Protein AF-A0A925CQH8-F1 (afdb_monomer)

Solvent-accessible surface area (backbone atoms only — not comparable to full-atom va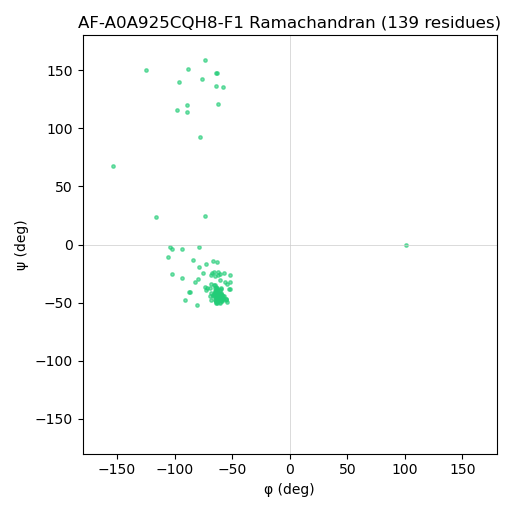lues): 7368 Å² total; per-residue (Å²): 132,61,74,65,61,57,50,49,52,52,36,51,53,44,12,52,54,30,11,54,52,29,15,51,51,37,41,50,50,51,55,47,34,58,74,77,47,52,86,80,57,61,93,87,76,43,70,68,56,44,25,50,53,21,24,53,51,16,29,52,27,21,41,40,24,44,48,49,50,51,65,79,42,66,88,56,54,66,69,69,59,54,44,70,60,37,15,50,41,18,20,55,31,40,59,48,48,53,80,80,39,96,51,64,73,72,54,46,74,60,49,22,60,52,33,15,49,52,32,23,50,54,45,49,52,51,22,53,52,51,50,48,69,65,45,57,71,77,71,58,131

Mean predicted aligned error: 5.62 Å

Structure (mmCIF, N/CA/C/O backbone):
data_AF-A0A925CQH8-F1
#
_entry.id   AF-A0A925CQH8-F1
#
loop_
_atom_site.group_PDB
_atom_site.id
_atom_site.type_symbol
_atom_site.label_atom_id
_atom_site.label_alt_id
_atom_site.label_comp_id
_atom_site.label_asym_id
_atom_site.label_entity_id
_atom_site.label_seq_id
_atom_site.pdbx_PDB_ins_code
_atom_site.Cartn_x
_atom_site.Cartn_y
_atom_site.Cartn_z
_atom_site.occupancy
_atom_site.B_iso_or_equiv
_atom_site.auth_seq_id
_atom_site.auth_comp_id
_atom_site.auth_asym_id
_atom_site.auth_atom_id
_atom_site.pdbx_PDB_model_num
ATOM 1 N N . MET A 1 1 ? 2.805 9.980 25.934 1.00 55.97 1 MET A N 1
ATOM 2 C CA . MET A 1 1 ? 3.058 10.037 24.472 1.00 55.97 1 MET A CA 1
ATOM 3 C C . MET A 1 1 ? 1.790 10.530 23.774 1.00 55.97 1 MET A C 1
ATOM 5 O O . MET A 1 1 ? 0.763 9.876 23.906 1.00 55.97 1 MET A O 1
ATOM 9 N N . GLY A 1 2 ? 1.814 11.703 23.132 1.00 76.12 2 GLY A N 1
ATOM 10 C CA . GLY A 1 2 ? 0.597 12.379 22.651 1.00 76.12 2 GLY A CA 1
ATOM 11 C C . GLY A 1 2 ? -0.179 11.606 21.573 1.00 76.12 2 GLY A C 1
ATOM 12 O O . GLY A 1 2 ? 0.410 10.919 20.737 1.00 76.12 2 GLY A O 1
ATOM 13 N N . THR A 1 3 ? -1.509 11.745 21.562 1.00 79.50 3 THR A N 1
ATOM 14 C CA . THR A 1 3 ? -2.437 11.099 20.608 1.00 79.50 3 THR A CA 1
ATOM 15 C C . THR A 1 3 ? -2.047 11.326 19.141 1.00 79.50 3 THR A C 1
ATOM 17 O O . THR A 1 3 ? -2.226 10.436 18.310 1.00 79.50 3 THR A O 1
ATOM 20 N N . MET A 1 4 ? -1.454 12.482 18.828 1.00 83.56 4 MET A N 1
ATOM 21 C CA . MET A 1 4 ? -0.973 12.841 17.491 1.00 83.56 4 MET A CA 1
ATOM 22 C C . MET A 1 4 ? 0.213 11.979 17.027 1.00 83.56 4 MET A C 1
ATOM 24 O O . MET A 1 4 ? 0.184 11.457 15.916 1.00 83.56 4 MET A O 1
ATOM 28 N N . LEU A 1 5 ? 1.205 11.734 17.892 1.00 84.44 5 LEU A N 1
ATOM 29 C CA . LEU A 1 5 ? 2.363 10.883 17.574 1.00 84.44 5 LEU A CA 1
ATOM 30 C C . LEU A 1 5 ? 1.947 9.432 17.313 1.00 84.44 5 LEU A C 1
ATOM 32 O O . LEU A 1 5 ? 2.484 8.776 16.423 1.00 84.44 5 LEU A O 1
ATOM 36 N N . ARG A 1 6 ? 0.953 8.931 18.056 1.00 83.25 6 ARG A N 1
ATOM 37 C CA . ARG A 1 6 ? 0.400 7.589 17.831 1.00 83.25 6 ARG A CA 1
ATOM 38 C C . ARG A 1 6 ? -0.282 7.479 16.465 1.00 83.25 6 ARG A C 1
ATOM 40 O O . ARG A 1 6 ? -0.097 6.475 15.784 1.00 83.25 6 ARG A O 1
ATOM 47 N N . ARG A 1 7 ? -1.037 8.506 16.058 1.00 80.06 7 ARG A N 1
ATOM 48 C CA . ARG A 1 7 ? -1.689 8.559 14.737 1.00 80.06 7 ARG A CA 1
ATOM 49 C C . ARG A 1 7 ? -0.665 8.618 13.608 1.00 80.06 7 ARG A C 1
ATOM 51 O O . ARG A 1 7 ? -0.744 7.802 12.700 1.00 80.06 7 ARG A O 1
ATOM 58 N N . LEU A 1 8 ? 0.335 9.494 13.723 1.00 86.56 8 LEU A N 1
ATOM 59 C CA . LEU A 1 8 ? 1.419 9.609 12.743 1.00 86.56 8 LEU A CA 1
ATOM 60 C C . LEU A 1 8 ? 2.169 8.289 12.558 1.00 86.56 8 LEU A C 1
ATOM 62 O O . LEU A 1 8 ? 2.390 7.873 11.427 1.00 86.56 8 LEU A O 1
ATOM 66 N N . ARG A 1 9 ? 2.496 7.581 13.647 1.00 87.94 9 ARG A N 1
ATOM 67 C CA . ARG A 1 9 ? 3.138 6.258 13.561 1.00 87.94 9 ARG A CA 1
ATOM 68 C C . ARG A 1 9 ? 2.277 5.231 12.823 1.00 87.94 9 ARG A C 1
ATOM 70 O O . ARG A 1 9 ? 2.817 4.449 12.049 1.00 87.94 9 ARG A O 1
ATOM 77 N N . GLY A 1 10 ? 0.960 5.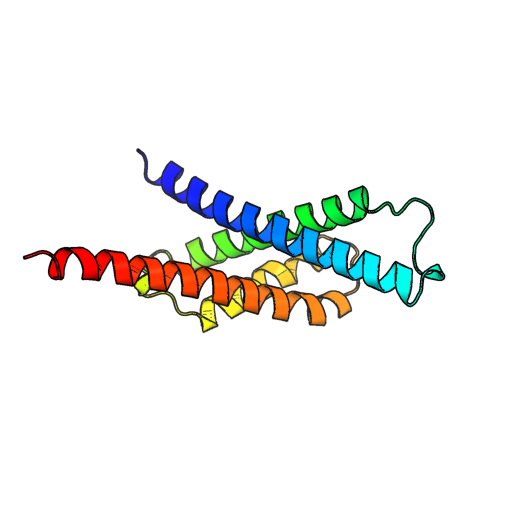243 13.040 1.00 87.12 10 GLY A N 1
ATOM 78 C CA . GLY A 1 10 ? 0.027 4.376 12.315 1.00 87.12 10 GLY A CA 1
ATOM 79 C C . GLY A 1 10 ? -0.007 4.688 10.818 1.00 87.12 10 GLY A C 1
ATOM 80 O O . GLY A 1 10 ? 0.153 3.787 10.000 1.00 87.12 10 GLY A O 1
ATOM 81 N N . THR A 1 11 ? -0.135 5.969 10.464 1.00 89.69 11 THR A N 1
ATOM 82 C CA . THR A 1 11 ? -0.118 6.431 9.068 1.00 89.69 11 THR A CA 1
ATOM 83 C C . THR A 1 11 ? 1.200 6.095 8.374 1.00 89.69 11 THR A C 1
ATOM 85 O O . THR A 1 11 ? 1.179 5.561 7.269 1.00 89.69 11 THR A O 1
ATOM 88 N N . LEU A 1 12 ? 2.340 6.341 9.027 1.00 91.75 12 LEU A N 1
ATOM 89 C CA . LEU A 1 12 ? 3.663 6.014 8.488 1.00 91.75 12 LEU A CA 1
ATOM 90 C C . LEU A 1 12 ? 3.838 4.510 8.274 1.00 91.75 12 LEU A C 1
ATOM 92 O O . LEU A 1 12 ? 4.365 4.106 7.243 1.00 91.75 12 LEU A O 1
ATOM 96 N N . GLY A 1 13 ? 3.362 3.678 9.206 1.00 92.75 13 GLY A N 1
ATOM 97 C CA . GLY A 1 13 ? 3.397 2.223 9.054 1.00 92.75 13 GLY A CA 1
ATOM 98 C C . GLY A 1 13 ? 2.605 1.743 7.835 1.00 92.75 13 GLY A C 1
ATOM 99 O O . GLY A 1 13 ? 3.099 0.925 7.059 1.00 92.75 13 GLY A O 1
ATOM 100 N N . ILE A 1 14 ? 1.402 2.289 7.626 1.00 92.50 14 ILE A N 1
ATOM 101 C CA . ILE A 1 14 ? 0.570 1.976 6.454 1.00 92.50 14 ILE A CA 1
ATOM 102 C C . ILE A 1 14 ? 1.256 2.445 5.167 1.00 92.50 14 ILE A C 1
ATOM 104 O O . ILE A 1 14 ? 1.411 1.652 4.241 1.00 92.50 14 ILE A O 1
ATOM 108 N N . ALA A 1 15 ? 1.712 3.700 5.125 1.00 93.31 15 ALA A N 1
ATOM 109 C CA . ALA A 1 15 ? 2.363 4.276 3.952 1.00 93.31 15 ALA A CA 1
ATOM 110 C C . ALA A 1 15 ? 3.638 3.507 3.567 1.00 93.31 15 ALA A C 1
ATOM 112 O O . ALA A 1 15 ? 3.829 3.194 2.396 1.00 93.31 15 ALA A O 1
ATOM 113 N N . ALA A 1 16 ? 4.469 3.123 4.541 1.00 95.12 16 ALA A N 1
ATOM 114 C CA . ALA A 1 16 ? 5.664 2.315 4.300 1.00 95.12 16 ALA A CA 1
ATOM 115 C C . ALA A 1 16 ? 5.325 0.906 3.783 1.00 95.12 16 ALA A C 1
ATOM 117 O O . ALA A 1 16 ? 5.943 0.433 2.831 1.00 95.12 16 ALA A O 1
ATOM 118 N N . THR A 1 17 ? 4.311 0.252 4.363 1.00 95.00 17 THR A N 1
ATOM 119 C CA . THR A 1 17 ? 3.856 -1.077 3.914 1.00 95.00 17 THR A CA 1
ATOM 120 C C . THR A 1 17 ? 3.381 -1.034 2.461 1.00 95.00 17 THR A C 1
ATOM 122 O O . THR A 1 17 ? 3.732 -1.898 1.660 1.00 95.00 17 THR A O 1
ATOM 125 N N . TRP A 1 18 ? 2.612 -0.006 2.102 1.00 95.12 18 TRP A N 1
ATOM 126 C CA . TRP A 1 18 ? 2.098 0.168 0.746 1.00 95.12 18 TRP A CA 1
ATOM 127 C C . TRP A 1 18 ? 3.188 0.567 -0.245 1.00 95.12 18 TRP A C 1
ATOM 129 O O . TRP A 1 18 ? 3.197 0.066 -1.366 1.00 95.12 18 TRP A O 1
ATOM 139 N N . SER A 1 19 ? 4.134 1.409 0.180 1.00 95.69 19 SER A N 1
ATOM 140 C CA . SER A 1 19 ? 5.326 1.754 -0.597 1.00 95.69 19 SER A CA 1
ATOM 141 C C . SER A 1 19 ? 6.090 0.498 -1.015 1.00 95.69 19 SER A C 1
ATOM 143 O O . SER A 1 19 ? 6.339 0.293 -2.201 1.00 95.69 19 SER A O 1
ATOM 145 N N . LEU A 1 20 ? 6.364 -0.405 -0.069 1.00 96.81 20 LEU A N 1
ATOM 146 C CA . LEU A 1 20 ? 7.054 -1.657 -0.367 1.00 96.81 20 LEU A CA 1
ATOM 147 C C . LEU A 1 20 ? 6.227 -2.575 -1.280 1.00 96.81 20 LEU A C 1
ATOM 149 O O . LEU A 1 20 ? 6.767 -3.148 -2.225 1.00 96.81 20 LEU A O 1
ATOM 153 N N . ALA A 1 21 ? 4.919 -2.692 -1.032 1.00 94.88 21 ALA A N 1
ATOM 154 C CA . ALA A 1 21 ? 4.033 -3.528 -1.841 1.00 94.88 21 ALA A CA 1
ATOM 155 C C . ALA A 1 21 ? 3.990 -3.074 -3.310 1.00 94.88 21 ALA A C 1
ATOM 157 O O . ALA A 1 21 ? 4.101 -3.899 -4.216 1.00 94.88 21 ALA A O 1
ATOM 158 N N . PHE A 1 22 ? 3.878 -1.767 -3.559 1.00 94.06 22 PHE A N 1
ATOM 159 C CA . PHE A 1 22 ? 3.859 -1.230 -4.920 1.00 94.06 22 PHE A CA 1
ATOM 160 C C . PHE A 1 22 ? 5.237 -1.254 -5.575 1.00 94.06 22 PHE A C 1
ATOM 162 O O . PHE A 1 22 ? 5.320 -1.539 -6.765 1.00 94.06 22 PHE A O 1
ATOM 169 N N . ALA A 1 23 ? 6.319 -1.014 -4.828 1.00 95.88 23 ALA A N 1
ATOM 170 C CA . ALA A 1 23 ? 7.670 -1.209 -5.350 1.00 95.88 23 ALA A CA 1
ATOM 171 C C . ALA A 1 23 ? 7.845 -2.644 -5.870 1.00 95.88 23 ALA A C 1
ATOM 173 O O . ALA A 1 23 ? 8.292 -2.842 -6.997 1.00 95.88 23 ALA A O 1
ATOM 174 N N . GLY A 1 24 ? 7.408 -3.636 -5.086 1.00 95.50 24 GLY A N 1
ATOM 175 C CA . GLY A 1 24 ? 7.403 -5.041 -5.489 1.00 95.50 24 GLY A CA 1
ATOM 176 C C . GLY A 1 24 ? 6.531 -5.311 -6.717 1.00 95.50 24 GLY A C 1
ATOM 177 O O . GLY A 1 24 ? 6.980 -5.991 -7.635 1.00 95.50 24 GLY A O 1
ATOM 178 N N . LEU A 1 25 ? 5.322 -4.741 -6.774 1.00 93.25 25 LEU A N 1
ATOM 179 C CA . LEU A 1 25 ? 4.425 -4.869 -7.928 1.00 93.25 25 LEU A CA 1
ATOM 180 C C . LEU A 1 25 ? 5.069 -4.335 -9.217 1.00 93.25 25 LEU A C 1
ATOM 182 O O . LEU A 1 25 ? 5.047 -5.013 -10.239 1.00 93.25 25 LEU A O 1
ATOM 186 N N . PHE A 1 26 ? 5.659 -3.141 -9.162 1.00 92.44 26 PHE A N 1
ATOM 187 C CA . PHE A 1 26 ? 6.290 -2.493 -10.313 1.00 92.44 26 PHE A CA 1
ATOM 188 C C . PHE A 1 26 ? 7.559 -3.222 -10.755 1.00 92.44 26 PHE A C 1
ATOM 190 O O . PHE A 1 26 ? 7.761 -3.426 -11.949 1.00 92.44 26 PHE A O 1
ATOM 197 N N . VAL A 1 27 ? 8.390 -3.670 -9.809 1.00 94.94 27 VAL A N 1
ATOM 198 C CA . VAL A 1 27 ? 9.559 -4.507 -10.116 1.00 94.94 27 VAL A CA 1
ATOM 199 C C . VAL A 1 27 ? 9.124 -5.827 -10.746 1.00 94.94 27 VAL A C 1
ATOM 201 O O . VAL A 1 27 ? 9.702 -6.237 -11.747 1.00 94.94 27 VAL A O 1
ATOM 204 N N . GLY A 1 28 ? 8.090 -6.475 -10.206 1.00 93.88 28 GLY A N 1
ATOM 205 C CA . GLY A 1 28 ? 7.536 -7.706 -10.764 1.00 93.88 28 GLY A CA 1
ATOM 206 C C . GLY A 1 28 ? 7.028 -7.510 -12.191 1.00 93.88 28 GLY A C 1
ATOM 207 O O . GLY A 1 28 ? 7.393 -8.282 -13.073 1.00 93.88 28 GLY A O 1
ATOM 208 N N . ALA A 1 29 ? 6.260 -6.444 -12.435 1.00 91.06 29 ALA A N 1
ATOM 209 C CA . ALA A 1 29 ? 5.799 -6.082 -13.772 1.00 91.06 29 ALA A CA 1
ATOM 210 C C . ALA A 1 29 ? 6.976 -5.848 -14.730 1.00 91.06 29 ALA A C 1
ATOM 212 O O . ALA A 1 29 ? 7.005 -6.442 -15.799 1.00 91.06 29 ALA A O 1
ATOM 213 N N . PHE A 1 30 ? 7.992 -5.084 -14.321 1.00 92.38 30 PHE A N 1
ATOM 214 C CA . PHE A 1 30 ? 9.188 -4.845 -15.133 1.00 92.38 30 PHE A CA 1
ATOM 215 C C . PHE A 1 30 ? 9.954 -6.127 -15.466 1.00 92.38 30 PHE A C 1
ATOM 217 O O . PHE A 1 30 ? 10.391 -6.303 -16.599 1.00 92.38 30 PHE A O 1
ATOM 224 N N . VAL A 1 31 ? 10.117 -7.038 -14.502 1.00 94.06 31 VAL A N 1
ATOM 225 C CA . VAL A 1 31 ? 10.772 -8.333 -14.738 1.00 94.06 31 VAL A CA 1
ATOM 226 C C . VAL A 1 31 ? 9.960 -9.182 -15.716 1.00 94.06 31 VAL A C 1
ATOM 228 O O . VAL A 1 31 ? 10.542 -9.789 -16.609 1.00 94.06 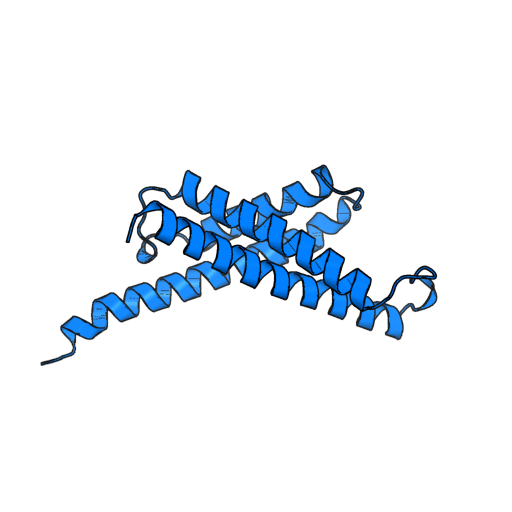31 VAL A O 1
ATOM 231 N N . LEU A 1 32 ? 8.630 -9.198 -15.596 1.00 93.19 32 LEU A N 1
ATOM 232 C CA . LEU A 1 32 ? 7.765 -9.897 -16.549 1.00 93.19 32 LEU A CA 1
ATOM 233 C C . LEU A 1 32 ? 7.889 -9.293 -17.951 1.00 93.19 32 LEU A C 1
ATOM 235 O O . LEU A 1 32 ? 8.125 -10.026 -18.905 1.00 93.19 32 LEU A O 1
ATOM 239 N N . THR A 1 33 ? 7.818 -7.969 -18.074 1.00 92.00 33 THR A N 1
ATOM 240 C CA . THR A 1 33 ? 7.997 -7.268 -19.349 1.00 92.00 33 THR A CA 1
ATOM 241 C C . THR A 1 33 ? 9.363 -7.566 -19.965 1.00 92.00 33 THR A C 1
ATOM 243 O O . THR A 1 33 ? 9.441 -7.923 -21.131 1.00 92.00 33 THR A O 1
ATOM 246 N N . ARG A 1 34 ? 10.444 -7.558 -19.174 1.00 90.31 34 ARG A N 1
ATOM 247 C CA . ARG A 1 34 ? 11.789 -7.946 -19.636 1.00 90.31 34 ARG A CA 1
ATOM 248 C C . ARG A 1 34 ? 11.852 -9.350 -20.238 1.00 90.31 34 ARG A C 1
ATOM 250 O O . ARG A 1 34 ? 12.693 -9.584 -21.099 1.00 90.31 34 ARG A O 1
ATOM 257 N N . VAL A 1 35 ? 11.033 -10.278 -19.746 1.00 94.31 35 VAL A N 1
ATOM 258 C CA . VAL A 1 35 ? 11.022 -11.682 -20.181 1.00 94.31 35 VAL A CA 1
ATOM 259 C C . VAL A 1 35 ? 10.104 -11.895 -21.385 1.00 94.31 35 VAL A C 1
ATOM 261 O O . VAL A 1 35 ? 10.462 -12.652 -22.282 1.00 94.31 35 VAL A O 1
ATOM 264 N N . PHE A 1 36 ? 8.932 -11.257 -21.402 1.00 95.31 36 PHE A N 1
ATOM 265 C CA . PHE A 1 36 ? 7.878 -11.534 -22.384 1.00 95.31 36 PHE A CA 1
ATOM 266 C C . PHE A 1 36 ? 7.767 -10.501 -23.511 1.00 95.31 36 PHE A C 1
ATOM 268 O O . PHE A 1 36 ? 7.284 -10.852 -24.582 1.00 95.31 36 PHE A O 1
ATOM 275 N N . ASP A 1 37 ? 8.193 -9.258 -23.285 1.00 92.88 37 ASP A N 1
ATOM 276 C CA . ASP A 1 37 ? 8.102 -8.155 -24.250 1.00 92.88 37 ASP A CA 1
ATOM 277 C C . ASP A 1 37 ? 9.201 -7.097 -23.993 1.00 92.88 37 ASP A C 1
ATOM 279 O O . ASP A 1 37 ? 8.924 -5.988 -23.522 1.00 92.88 37 ASP A O 1
ATOM 283 N N . PRO A 1 38 ? 10.483 -7.438 -24.214 1.00 89.25 38 PRO A N 1
ATOM 284 C CA . PRO A 1 38 ? 11.608 -6.577 -23.852 1.00 89.25 38 PRO A CA 1
ATOM 285 C C . PRO A 1 38 ? 11.666 -5.266 -24.649 1.00 89.25 38 PRO A C 1
ATOM 287 O O . PRO A 1 38 ? 12.246 -4.300 -24.153 1.00 89.25 38 PRO A O 1
ATOM 290 N N . ASP A 1 39 ? 11.070 -5.225 -25.844 1.00 90.69 39 ASP A N 1
ATOM 291 C CA . ASP A 1 39 ? 11.083 -4.056 -26.732 1.00 90.69 39 ASP A CA 1
ATOM 292 C C . ASP A 1 39 ? 10.184 -2.919 -26.221 1.00 90.69 39 ASP A C 1
ATOM 294 O O . ASP A 1 39 ? 10.340 -1.769 -26.626 1.00 90.69 39 ASP A O 1
ATOM 298 N N . SER A 1 40 ? 9.277 -3.219 -25.287 1.00 86.88 40 SER A N 1
ATOM 299 C CA . SER A 1 40 ? 8.405 -2.237 -24.633 1.00 86.88 40 SER A CA 1
ATOM 300 C C . SER A 1 40 ? 9.084 -1.430 -23.513 1.00 86.88 40 SER A C 1
ATOM 302 O O . SER A 1 40 ? 8.449 -0.563 -22.913 1.00 86.88 40 SER A O 1
ATOM 304 N N . ILE A 1 41 ? 10.360 -1.703 -23.209 1.00 85.19 41 ILE A N 1
ATOM 305 C CA . ILE A 1 41 ? 11.119 -1.010 -22.160 1.00 85.19 41 ILE A CA 1
ATOM 306 C C . ILE A 1 41 ? 11.973 0.088 -22.784 1.00 85.19 41 ILE A C 1
ATOM 308 O O . ILE A 1 41 ? 12.937 -0.181 -23.505 1.00 85.19 41 ILE A O 1
ATOM 312 N N . ASP A 1 42 ? 11.663 1.331 -22.427 1.00 86.06 42 ASP A N 1
ATOM 313 C CA . ASP A 1 42 ? 12.381 2.496 -22.927 1.00 86.06 42 ASP A CA 1
ATOM 314 C C . ASP A 1 42 ? 13.851 2.514 -22.470 1.00 86.06 42 ASP A C 1
ATOM 316 O O . ASP A 1 42 ? 14.229 2.098 -21.364 1.00 86.06 42 ASP A O 1
ATOM 320 N N . GLN A 1 43 ? 14.722 3.066 -23.321 1.00 76.31 43 GLN A N 1
ATOM 321 C CA . GLN A 1 43 ? 16.132 3.243 -22.982 1.00 76.31 43 GLN A CA 1
ATOM 322 C C . GLN A 1 43 ? 16.283 4.182 -21.773 1.00 76.31 43 GLN A C 1
ATOM 324 O O . GLN A 1 43 ? 15.884 5.344 -21.803 1.00 76.31 43 GLN A O 1
ATOM 329 N N . GLY A 1 44 ? 16.894 3.677 -20.696 1.00 77.25 44 GLY A N 1
ATOM 330 C CA . GLY A 1 44 ? 17.057 4.406 -19.431 1.00 77.25 44 GLY A CA 1
ATOM 331 C C . GLY A 1 44 ? 16.056 4.016 -18.337 1.00 77.25 44 GLY A C 1
ATOM 332 O O . GLY A 1 44 ? 16.153 4.515 -17.209 1.00 77.25 44 GLY A O 1
ATOM 333 N N . GLU A 1 45 ? 15.135 3.090 -18.612 1.00 78.81 45 GLU A N 1
ATOM 334 C CA . GLU A 1 45 ? 14.336 2.434 -17.579 1.00 78.81 45 GLU A CA 1
ATOM 335 C C . GLU A 1 45 ? 15.146 1.346 -16.863 1.00 78.81 45 GLU A C 1
ATOM 337 O O . GLU A 1 45 ? 15.249 0.186 -17.270 1.00 78.81 45 GLU A O 1
ATOM 342 N N . GLY A 1 46 ? 15.779 1.754 -15.763 1.00 87.75 46 GLY A N 1
ATOM 343 C CA . GLY A 1 46 ? 16.450 0.850 -14.837 1.00 87.75 46 GLY A CA 1
ATOM 344 C C . GLY A 1 46 ? 15.510 0.332 -13.748 1.00 87.75 46 GLY A C 1
ATOM 345 O O . GLY A 1 46 ? 14.622 1.048 -13.282 1.00 87.75 46 GLY A O 1
ATOM 346 N N . LEU A 1 47 ? 15.784 -0.879 -13.253 1.00 90.31 47 LEU A N 1
ATOM 347 C CA . LEU A 1 47 ? 15.030 -1.515 -12.164 1.00 90.31 47 LEU A CA 1
ATOM 348 C C . LEU A 1 47 ? 14.920 -0.617 -10.919 1.00 90.31 47 LEU A C 1
ATOM 350 O O . LEU A 1 47 ? 13.859 -0.536 -10.307 1.00 90.31 47 LEU A O 1
ATOM 354 N N . ALA A 1 48 ? 15.983 0.122 -10.584 1.00 92.94 48 ALA A N 1
ATOM 355 C CA . ALA A 1 48 ? 15.982 1.071 -9.470 1.00 92.94 48 ALA A CA 1
ATOM 356 C C . ALA A 1 48 ? 14.981 2.224 -9.667 1.00 92.94 48 ALA A C 1
ATOM 358 O O . ALA A 1 48 ? 14.301 2.619 -8.721 1.00 92.94 48 ALA A O 1
ATOM 359 N N . ARG A 1 49 ? 14.854 2.746 -10.895 1.00 91.12 49 ARG A N 1
ATOM 360 C CA . ARG A 1 49 ? 13.916 3.829 -11.217 1.00 91.12 49 ARG A CA 1
ATOM 361 C C . ARG A 1 49 ? 12.476 3.337 -11.133 1.00 91.12 49 ARG A C 1
ATOM 363 O O . ARG A 1 49 ? 11.647 3.997 -10.516 1.00 91.12 49 ARG A O 1
ATOM 370 N N . VAL A 1 50 ? 12.202 2.156 -11.684 1.00 91.19 50 VAL A N 1
ATOM 371 C CA . VAL A 1 50 ? 10.876 1.526 -11.624 1.00 91.19 50 VAL A CA 1
ATOM 372 C C . VAL A 1 50 ? 10.469 1.226 -10.181 1.00 91.19 50 VAL A C 1
ATOM 374 O O . VAL A 1 50 ? 9.359 1.567 -9.770 1.00 91.19 50 VAL A O 1
ATOM 377 N N . ALA A 1 51 ? 11.384 0.672 -9.381 1.00 94.62 51 ALA A N 1
ATOM 378 C CA . ALA A 1 51 ? 11.159 0.439 -7.959 1.00 94.62 51 ALA A CA 1
ATOM 379 C C . ALA A 1 51 ? 10.868 1.746 -7.206 1.00 94.62 51 ALA A C 1
ATOM 381 O O . ALA A 1 51 ? 9.938 1.789 -6.404 1.00 94.62 51 ALA A O 1
ATOM 382 N N . ALA A 1 52 ? 11.619 2.818 -7.484 1.00 94.38 52 ALA A N 1
ATOM 383 C CA . ALA A 1 52 ? 11.421 4.122 -6.856 1.00 94.38 52 ALA A CA 1
ATOM 384 C C . ALA A 1 52 ? 10.065 4.748 -7.221 1.00 94.38 52 ALA A C 1
ATOM 386 O O . ALA A 1 52 ? 9.384 5.281 -6.344 1.00 94.38 52 ALA A O 1
ATOM 387 N N . ILE A 1 53 ? 9.639 4.641 -8.485 1.00 90.88 53 ILE A N 1
ATOM 388 C CA . ILE A 1 53 ? 8.316 5.105 -8.930 1.00 90.88 53 ILE A CA 1
ATOM 389 C C . ILE A 1 53 ? 7.216 4.3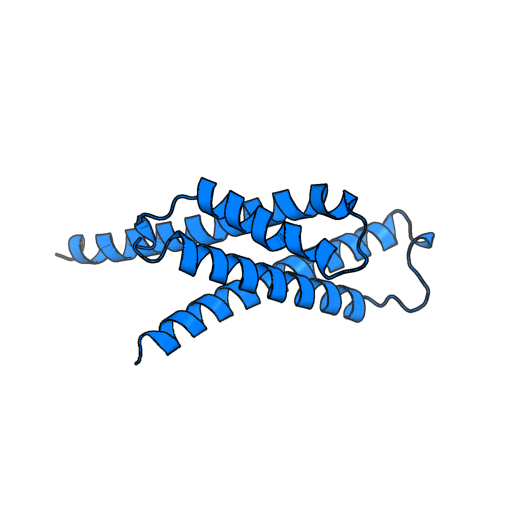11 -8.218 1.00 90.88 53 ILE A C 1
ATOM 391 O O . ILE A 1 53 ? 6.337 4.910 -7.599 1.00 90.88 53 ILE A O 1
ATOM 395 N N . GLY A 1 54 ? 7.295 2.976 -8.230 1.00 92.75 54 GLY A N 1
ATOM 396 C CA . GLY A 1 54 ? 6.343 2.120 -7.518 1.00 92.75 54 GLY A CA 1
ATOM 397 C C . GLY A 1 54 ? 6.284 2.445 -6.024 1.00 92.75 54 GLY A C 1
ATOM 398 O O . GLY A 1 54 ? 5.202 2.618 -5.465 1.00 92.75 54 GLY A O 1
ATOM 399 N N . ALA A 1 55 ? 7.440 2.631 -5.385 1.00 95.31 55 ALA A N 1
ATOM 400 C CA . ALA A 1 55 ? 7.538 3.005 -3.979 1.00 95.31 55 ALA A CA 1
ATOM 401 C C . ALA A 1 55 ? 6.857 4.345 -3.676 1.00 95.31 55 ALA A C 1
ATOM 403 O O . ALA A 1 55 ? 6.118 4.443 -2.691 1.00 95.31 55 ALA A O 1
ATOM 404 N N . ALA A 1 56 ? 7.080 5.366 -4.507 1.00 93.44 56 ALA A N 1
ATOM 405 C CA . ALA A 1 56 ? 6.479 6.685 -4.339 1.00 93.44 56 ALA A CA 1
ATOM 406 C C . ALA A 1 56 ? 4.952 6.631 -4.497 1.00 93.44 56 ALA A C 1
ATOM 408 O O . ALA A 1 56 ? 4.225 7.193 -3.676 1.00 93.44 56 ALA A O 1
ATOM 409 N N . LEU A 1 57 ? 4.462 5.891 -5.496 1.00 91.44 57 LEU A N 1
ATOM 410 C CA . LEU A 1 57 ? 3.028 5.694 -5.719 1.00 91.44 57 LEU A CA 1
ATOM 411 C C . LEU A 1 57 ? 2.373 4.932 -4.566 1.00 91.44 57 LEU A C 1
ATOM 413 O O . LEU A 1 57 ? 1.325 5.349 -4.075 1.00 91.44 57 LEU A O 1
ATOM 417 N N . GLY A 1 58 ? 3.006 3.861 -4.085 1.00 93.12 58 GLY A N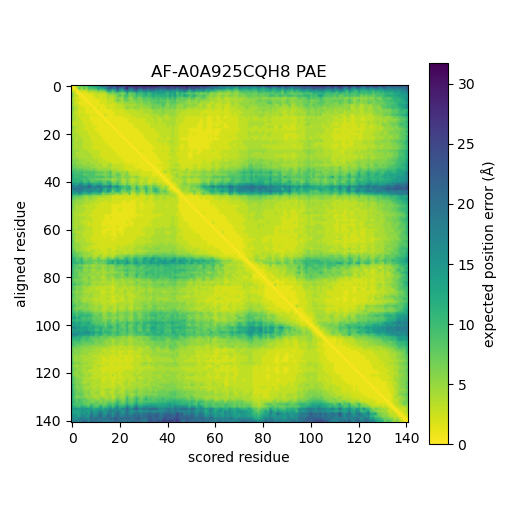 1
ATOM 418 C CA . GLY A 1 58 ? 2.522 3.113 -2.928 1.00 93.12 58 GLY A CA 1
ATOM 419 C C . GLY A 1 58 ? 2.504 3.950 -1.654 1.00 93.12 58 GLY A C 1
ATOM 420 O O . GLY A 1 58 ? 1.554 3.869 -0.878 1.00 93.12 58 GLY A O 1
ATOM 421 N N . LEU A 1 59 ? 3.508 4.804 -1.450 1.00 94.06 59 LEU A N 1
ATOM 422 C CA . LEU A 1 59 ? 3.548 5.721 -0.313 1.00 94.06 59 LEU A CA 1
ATOM 423 C C . LEU A 1 59 ? 2.383 6.716 -0.370 1.00 94.06 59 LEU A C 1
ATOM 425 O O . LEU A 1 59 ? 1.677 6.886 0.626 1.00 94.06 59 LEU A O 1
ATOM 429 N N . ALA A 1 60 ? 2.151 7.326 -1.535 1.00 92.12 60 ALA A N 1
ATOM 430 C CA . ALA A 1 60 ? 1.048 8.257 -1.749 1.00 92.12 60 ALA A CA 1
ATOM 431 C C . ALA A 1 60 ? -0.318 7.576 -1.552 1.00 92.12 60 ALA A C 1
ATOM 433 O O . ALA A 1 60 ? -1.148 8.069 -0.787 1.00 92.12 60 ALA A O 1
ATOM 434 N N . ALA A 1 61 ? -0.527 6.406 -2.163 1.00 91.44 61 ALA A N 1
ATOM 435 C CA . ALA A 1 61 ? -1.763 5.638 -2.034 1.00 91.44 61 ALA A CA 1
ATOM 436 C C . 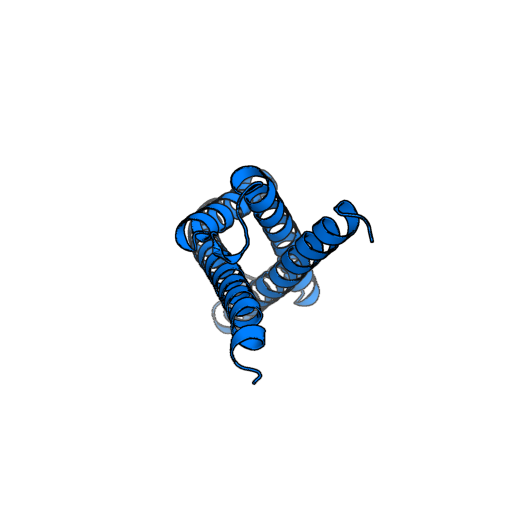ALA A 1 61 ? -2.004 5.167 -0.590 1.00 91.44 61 ALA A C 1
ATOM 438 O O . ALA A 1 61 ? -3.115 5.289 -0.073 1.00 91.44 61 ALA A O 1
ATOM 439 N N . GLY A 1 62 ? -0.962 4.700 0.103 1.00 92.19 62 GLY A N 1
ATOM 440 C CA . GLY A 1 62 ? -1.044 4.295 1.504 1.00 92.19 62 GLY A CA 1
ATOM 441 C C . GLY A 1 62 ? -1.362 5.464 2.437 1.00 92.19 62 GLY A C 1
ATOM 442 O O . GLY A 1 62 ? -2.178 5.320 3.349 1.00 92.19 62 GLY A O 1
ATOM 443 N N . ALA A 1 63 ? -0.783 6.641 2.190 1.00 92.62 63 ALA A N 1
ATOM 444 C CA . ALA A 1 63 ? -1.106 7.858 2.931 1.00 92.62 63 ALA A CA 1
ATOM 445 C C . ALA A 1 63 ? -2.554 8.313 2.676 1.00 92.62 63 ALA A C 1
ATOM 447 O O . ALA A 1 63 ? -3.268 8.650 3.627 1.00 92.62 63 ALA A O 1
ATOM 448 N N . ALA A 1 64 ? -3.014 8.266 1.422 1.00 91.56 64 ALA A N 1
ATOM 449 C CA . ALA A 1 64 ? -4.392 8.577 1.053 1.00 91.56 64 ALA A CA 1
ATOM 450 C C . ALA A 1 64 ? -5.377 7.613 1.729 1.00 91.56 64 ALA A C 1
ATOM 452 O O . ALA A 1 64 ? -6.322 8.054 2.383 1.00 91.56 64 ALA A O 1
ATOM 453 N N . PHE A 1 65 ? -5.113 6.305 1.669 1.00 92.62 65 PHE A N 1
ATOM 454 C CA . PHE A 1 65 ? -5.907 5.284 2.349 1.00 92.62 65 PHE A CA 1
ATOM 455 C C . PHE A 1 65 ? -5.944 5.495 3.868 1.00 92.62 65 PHE A C 1
ATOM 457 O O . PHE A 1 65 ? -7.022 5.507 4.461 1.00 92.62 65 PHE A O 1
ATOM 464 N N . ALA A 1 66 ? -4.791 5.705 4.510 1.00 91.25 66 ALA A N 1
ATOM 465 C CA . ALA A 1 66 ? -4.720 5.948 5.949 1.00 91.25 66 ALA A CA 1
ATOM 466 C C . ALA A 1 66 ? -5.515 7.198 6.356 1.00 91.25 66 ALA A C 1
ATOM 468 O O . ALA A 1 66 ? -6.188 7.198 7.388 1.00 91.25 66 ALA A O 1
ATOM 469 N N . THR A 1 67 ? -5.472 8.245 5.531 1.00 91.00 67 THR A N 1
ATOM 470 C CA . THR A 1 67 ? -6.226 9.485 5.746 1.00 91.00 67 THR A CA 1
ATOM 471 C C . THR A 1 67 ? -7.727 9.254 5.588 1.00 91.00 67 THR A C 1
ATOM 473 O O . THR A 1 67 ? -8.491 9.622 6.479 1.00 91.00 67 THR A O 1
ATOM 476 N N . LEU A 1 68 ? -8.158 8.580 4.516 1.00 90.25 68 LEU A N 1
ATOM 477 C CA . LEU A 1 68 ? -9.562 8.218 4.298 1.00 90.25 68 LEU A CA 1
ATOM 478 C C . LEU A 1 68 ? -10.102 7.370 5.449 1.00 90.25 68 LEU A C 1
ATOM 480 O O . LEU A 1 68 ? -11.168 7.666 5.983 1.00 90.25 68 LEU A O 1
ATOM 484 N N . LEU A 1 69 ? -9.342 6.365 5.887 1.00 88.38 69 LEU A N 1
ATOM 485 C CA . LEU A 1 69 ? -9.712 5.517 7.013 1.00 88.38 69 LEU A CA 1
ATOM 486 C C . LEU A 1 69 ? -9.819 6.331 8.312 1.00 88.38 69 LEU A C 1
ATOM 488 O O . LEU A 1 69 ? -10.780 6.171 9.061 1.00 88.38 69 LEU A O 1
ATOM 492 N N . ALA A 1 70 ? -8.876 7.241 8.567 1.00 88.12 70 ALA A N 1
ATOM 493 C CA . ALA A 1 70 ? -8.891 8.091 9.754 1.00 88.12 70 ALA A CA 1
ATOM 494 C C . ALA A 1 70 ? -10.073 9.074 9.777 1.00 88.12 70 ALA A C 1
ATOM 496 O O . ALA A 1 70 ? -10.592 9.363 10.854 1.00 88.12 70 ALA A O 1
ATOM 497 N N . VAL A 1 71 ? -10.496 9.585 8.617 1.00 88.50 71 VAL A N 1
ATOM 498 C CA . VAL A 1 71 ? -11.620 10.526 8.496 1.00 88.50 71 VAL A CA 1
ATOM 499 C C . VAL A 1 71 ? -12.960 9.794 8.538 1.00 88.50 71 VAL A C 1
ATOM 501 O O . VAL A 1 71 ? -13.815 10.136 9.357 1.00 88.50 71 VAL A O 1
ATOM 504 N N . ALA A 1 72 ? -13.136 8.769 7.701 1.00 88.88 72 ALA A N 1
ATOM 505 C CA . ALA A 1 72 ? -14.394 8.036 7.576 1.00 88.88 72 ALA A CA 1
ATOM 506 C C . ALA A 1 72 ? -14.724 7.219 8.835 1.00 88.88 72 ALA A C 1
ATOM 508 O O . ALA A 1 72 ? -15.892 7.111 9.216 1.00 88.88 72 ALA A O 1
ATOM 509 N N . ASP A 1 73 ? -13.700 6.682 9.513 1.00 87.31 73 ASP A N 1
ATOM 510 C CA . ASP A 1 73 ? -13.867 5.720 10.611 1.00 87.31 73 ASP A CA 1
ATOM 511 C C . ASP A 1 73 ? -13.362 6.257 11.955 1.00 87.31 73 ASP A C 1
ATOM 513 O O . ASP A 1 73 ? -13.091 5.492 12.878 1.00 87.31 73 ASP A O 1
ATOM 517 N N . ARG A 1 74 ? -13.306 7.589 12.103 1.00 81.75 74 ARG A N 1
ATOM 518 C CA . ARG A 1 74 ? -12.716 8.306 13.252 1.00 81.75 74 ARG A CA 1
ATOM 519 C C . ARG A 1 74 ? -13.211 7.871 14.641 1.00 81.75 74 ARG A C 1
ATOM 521 O O . ARG A 1 74 ? -12.505 8.088 15.623 1.00 81.75 74 ARG A O 1
ATOM 528 N N . GLN A 1 75 ? -14.426 7.324 14.735 1.00 83.12 75 GLN A N 1
ATOM 529 C CA . GLN A 1 75 ? -15.058 6.900 15.995 1.00 83.12 75 GLN A CA 1
ATOM 530 C C . GLN A 1 75 ? -15.054 5.383 16.212 1.00 83.12 75 GLN A C 1
ATOM 532 O O . GLN A 1 75 ? -15.531 4.925 17.244 1.00 83.12 75 GLN A O 1
ATOM 537 N N . LYS A 1 76 ? -14.533 4.597 15.264 1.00 85.31 76 LYS A N 1
ATOM 538 C CA . LYS A 1 76 ? -14.520 3.137 15.367 1.00 85.31 76 LYS A CA 1
ATOM 539 C C . LYS A 1 76 ? -13.191 2.648 15.913 1.00 85.31 76 LYS A C 1
ATOM 541 O O . LYS A 1 76 ? -12.120 3.126 15.538 1.00 85.31 76 LYS A O 1
ATOM 546 N N . THR A 1 77 ? -13.253 1.650 16.782 1.00 87.12 77 THR A N 1
ATOM 547 C CA . THR A 1 77 ? -12.063 0.902 17.178 1.00 87.12 77 THR A CA 1
ATOM 548 C C . THR A 1 77 ? -11.616 -0.018 16.038 1.00 87.12 77 THR A C 1
ATOM 550 O O . THR A 1 77 ? -12.407 -0.385 15.170 1.00 87.12 77 THR A O 1
ATOM 553 N N . ILE A 1 78 ? -10.346 -0.442 16.041 1.00 85.94 78 ILE A N 1
ATOM 554 C CA . ILE A 1 78 ? -9.788 -1.334 15.001 1.00 85.94 78 ILE A CA 1
ATOM 555 C C . ILE A 1 78 ? 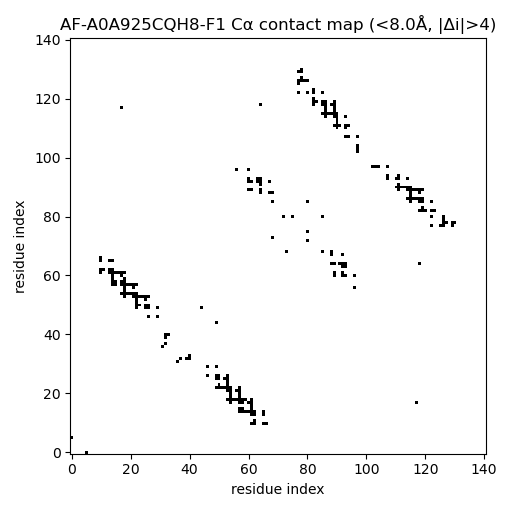-10.623 -2.624 14.858 1.00 85.94 78 ILE A C 1
ATOM 557 O O . ILE A 1 78 ? -10.802 -3.137 13.755 1.00 85.94 78 ILE A O 1
ATOM 561 N N . ALA A 1 79 ? -11.193 -3.120 15.961 1.00 86.25 79 ALA A N 1
ATOM 562 C CA . ALA A 1 79 ? -12.048 -4.305 15.973 1.00 86.25 79 ALA A CA 1
ATOM 563 C C . ALA A 1 79 ? -13.396 -4.100 15.252 1.00 86.25 79 ALA A C 1
ATOM 565 O O . ALA A 1 79 ? -13.972 -5.051 14.724 1.00 86.25 79 ALA A O 1
ATOM 566 N N . GLU A 1 80 ? -13.888 -2.867 15.179 1.00 88.62 80 GLU A N 1
ATOM 567 C CA . GLU A 1 80 ? -15.179 -2.506 14.577 1.00 88.62 80 GLU A CA 1
ATOM 568 C C . GLU A 1 80 ? -15.050 -2.096 13.105 1.00 88.62 80 GLU A C 1
ATOM 570 O O . GLU A 1 80 ? -16.054 -1.846 12.432 1.00 88.62 80 GLU A O 1
ATOM 575 N N . LEU A 1 81 ? -13.823 -2.041 12.580 1.00 89.50 81 LEU A N 1
ATOM 576 C CA . LEU A 1 81 ? -13.591 -1.744 11.173 1.00 89.50 81 LEU A CA 1
ATOM 577 C C . LEU A 1 81 ? -14.193 -2.841 10.284 1.00 89.50 81 LEU A C 1
ATOM 579 O O . LEU A 1 81 ? -14.073 -4.047 10.549 1.00 89.50 81 LEU A O 1
ATOM 583 N N . SER A 1 82 ? -14.859 -2.396 9.218 1.00 92.81 82 SER A N 1
ATOM 584 C CA . SER A 1 82 ? -15.405 -3.263 8.175 1.00 92.81 82 SER A CA 1
ATOM 585 C C . SER A 1 82 ? -14.350 -3.474 7.099 1.00 92.81 82 SER A C 1
ATOM 587 O O . SER A 1 82 ? -13.927 -2.515 6.459 1.00 92.81 82 SER A O 1
ATOM 589 N N . VAL A 1 83 ? -13.972 -4.734 6.873 1.00 92.00 83 VAL A N 1
ATOM 590 C CA . VAL A 1 83 ? -12.974 -5.120 5.865 1.00 92.00 83 VAL A CA 1
ATOM 591 C C . VAL A 1 83 ? -13.416 -4.693 4.464 1.00 92.00 83 VAL A C 1
ATOM 593 O O . VAL A 1 83 ? -12.624 -4.109 3.732 1.00 92.00 83 VAL A O 1
ATOM 596 N N . GLY A 1 84 ? -14.691 -4.902 4.112 1.00 91.50 84 GLY A N 1
ATOM 597 C CA . GLY A 1 84 ? -15.222 -4.514 2.801 1.00 91.50 84 GLY A CA 1
ATOM 598 C C . GLY A 1 84 ? -15.193 -3.001 2.578 1.00 91.50 84 GLY A C 1
ATOM 599 O O . GLY A 1 84 ? -14.800 -2.532 1.514 1.00 91.50 84 GLY A O 1
ATOM 600 N N . ARG A 1 85 ? -15.519 -2.213 3.610 1.00 90.88 85 ARG A N 1
ATOM 601 C CA . ARG A 1 85 ? -15.441 -0.751 3.510 1.00 90.88 85 ARG A CA 1
ATOM 602 C C . ARG A 1 85 ? -13.994 -0.264 3.414 1.00 90.88 85 ARG A C 1
ATOM 604 O O . ARG A 1 85 ? -13.711 0.651 2.652 1.00 90.88 85 ARG A O 1
ATOM 611 N N . SER A 1 86 ? -13.069 -0.895 4.135 1.00 91.19 86 SER A N 1
ATOM 612 C CA . SER A 1 86 ? -11.638 -0.618 3.992 1.00 91.19 86 SER A CA 1
ATOM 613 C C . SER A 1 86 ? -11.121 -0.962 2.596 1.00 91.19 86 SER A C 1
ATOM 615 O O . SER A 1 86 ? -10.334 -0.194 2.056 1.00 91.19 86 SER A O 1
ATOM 617 N N . ALA A 1 87 ? -11.607 -2.044 1.981 1.00 93.31 87 ALA A N 1
ATOM 618 C CA . ALA A 1 87 ? -11.289 -2.385 0.596 1.00 93.31 87 ALA A CA 1
ATOM 619 C C . ALA A 1 87 ? -11.729 -1.273 -0.374 1.00 93.31 87 ALA A C 1
ATOM 621 O O . ALA A 1 87 ? -10.936 -0.832 -1.203 1.00 93.31 87 ALA A O 1
ATOM 622 N N . LEU A 1 88 ? -12.951 -0.749 -0.210 1.00 94.00 88 LEU A N 1
ATOM 623 C CA . LEU A 1 88 ? -13.444 0.395 -0.987 1.00 94.00 88 LEU A CA 1
ATOM 624 C C . LEU A 1 88 ? -12.571 1.640 -0.792 1.00 94.00 88 LEU A C 1
ATOM 626 O O . LEU A 1 88 ? -12.214 2.291 -1.769 1.00 94.00 88 LEU A O 1
ATOM 630 N N .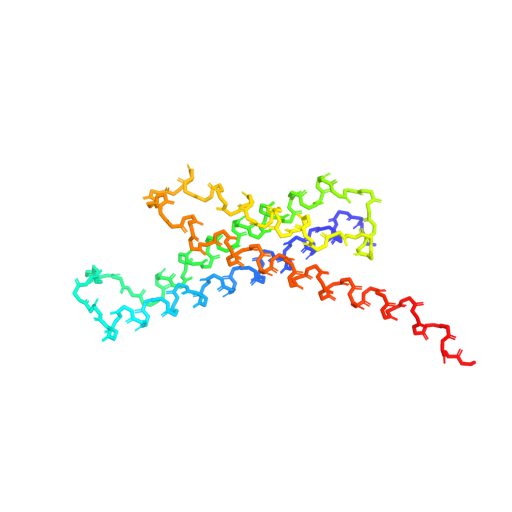 TRP A 1 89 ? -12.171 1.954 0.444 1.00 92.88 89 TRP A N 1
ATOM 631 C CA . TRP A 1 89 ? -11.264 3.077 0.698 1.00 92.88 89 TRP A CA 1
ATOM 632 C C . TRP A 1 89 ? -9.876 2.873 0.091 1.00 92.88 89 TRP A C 1
ATOM 634 O O . TRP A 1 89 ? -9.280 3.839 -0.373 1.00 92.88 89 TRP A O 1
ATOM 644 N N . GLY A 1 90 ? -9.370 1.638 0.058 1.00 90.56 90 GLY A N 1
ATOM 645 C CA . GLY A 1 90 ? -8.118 1.304 -0.620 1.00 90.56 90 GLY A CA 1
ATOM 646 C C . GLY A 1 90 ? -8.199 1.521 -2.129 1.00 90.56 90 GLY A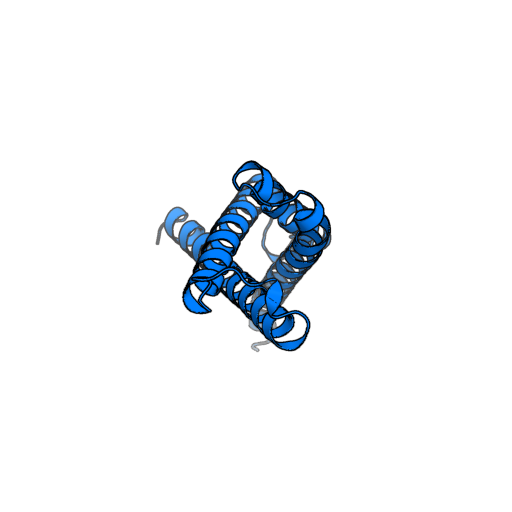 C 1
ATOM 647 O O . GLY A 1 90 ? -7.319 2.159 -2.709 1.00 90.56 90 GLY A O 1
ATOM 648 N N . ALA A 1 91 ? -9.290 1.060 -2.751 1.00 92.44 91 ALA A N 1
ATOM 649 C CA . ALA A 1 91 ? -9.564 1.295 -4.165 1.00 92.44 91 ALA A CA 1
ATOM 650 C C . ALA A 1 91 ? -9.676 2.794 -4.473 1.00 92.44 91 ALA A C 1
ATOM 652 O O . ALA A 1 91 ? -8.992 3.279 -5.368 1.00 92.44 91 ALA A O 1
ATOM 653 N N . LEU A 1 92 ? -10.479 3.533 -3.699 1.00 91.06 92 LEU A N 1
ATOM 654 C CA . LEU A 1 92 ? -10.700 4.970 -3.886 1.00 91.06 92 LEU A CA 1
ATOM 655 C C . LEU A 1 92 ? -9.432 5.792 -3.651 1.00 91.06 92 LEU A C 1
ATOM 657 O O . LEU A 1 92 ? -9.128 6.678 -4.441 1.00 91.06 92 LEU A O 1
ATOM 661 N N . GLY A 1 93 ? -8.665 5.478 -2.604 1.00 87.00 93 GLY A N 1
ATOM 662 C CA . GLY A 1 93 ? -7.400 6.153 -2.313 1.00 87.00 93 GLY A CA 1
ATOM 663 C C . GLY A 1 93 ? -6.362 5.972 -3.419 1.00 87.00 93 GLY A C 1
ATOM 664 O O . GLY A 1 93 ? -5.521 6.841 -3.606 1.00 87.00 93 GLY A O 1
ATOM 665 N N . THR A 1 94 ? -6.454 4.881 -4.178 1.00 88.88 94 THR A N 1
ATOM 666 C CA . THR A 1 94 ? -5.543 4.581 -5.289 1.00 88.88 94 THR A CA 1
ATOM 667 C C . THR A 1 94 ? -6.071 5.072 -6.634 1.00 88.88 94 THR A C 1
ATOM 669 O O . THR A 1 94 ? -5.288 5.455 -7.499 1.00 88.88 94 THR A O 1
ATOM 672 N N . ALA A 1 95 ? -7.394 5.140 -6.796 1.00 88.44 95 ALA A N 1
ATOM 673 C CA . ALA A 1 95 ? -8.050 5.690 -7.980 1.00 88.44 95 ALA A CA 1
ATOM 674 C C . ALA A 1 95 ? -7.749 7.181 -8.195 1.00 88.44 95 ALA A C 1
ATOM 676 O O . ALA A 1 95 ? -7.979 7.700 -9.282 1.00 88.44 95 ALA A O 1
ATOM 677 N N . THR A 1 96 ? -7.223 7.876 -7.183 1.00 83.44 96 THR A N 1
ATOM 678 C CA . THR A 1 96 ? -6.761 9.258 -7.325 1.00 83.44 96 THR A CA 1
ATOM 679 C C . THR A 1 96 ? -5.388 9.363 -7.987 1.00 83.44 96 THR A C 1
ATOM 681 O O . THR A 1 96 ? -5.078 10.422 -8.519 1.00 83.44 96 THR A O 1
ATOM 684 N N . LEU A 1 97 ? -4.574 8.297 -8.020 1.00 83.00 97 LEU A N 1
ATOM 685 C CA . LEU A 1 97 ? -3.221 8.350 -8.591 1.00 83.00 97 LEU A CA 1
ATOM 686 C C . LEU A 1 97 ? -3.190 8.845 -10.049 1.00 83.00 97 LEU A C 1
ATOM 688 O O . LEU A 1 97 ? -2.423 9.767 -10.304 1.00 83.00 97 LEU A O 1
ATOM 692 N N . PRO A 1 98 ? -4.026 8.350 -10.985 1.00 81.44 98 PRO A N 1
ATOM 693 C CA . PRO A 1 98 ? -4.040 8.847 -12.364 1.00 81.44 98 PRO A CA 1
ATOM 694 C C . PRO A 1 98 ? -4.516 10.296 -12.506 1.00 81.44 98 PRO A C 1
ATOM 696 O O . PRO A 1 98 ? -4.347 10.888 -13.562 1.00 81.44 98 PRO A O 1
ATOM 699 N N . LEU A 1 99 ? -5.128 10.890 -11.474 1.00 78.56 99 LEU A N 1
ATOM 700 C CA . LEU A 1 99 ? -5.435 12.325 -11.490 1.00 78.56 99 LEU A CA 1
ATOM 701 C C . LEU A 1 99 ? -4.177 13.168 -11.248 1.00 78.56 99 LEU A C 1
ATOM 703 O O . LEU A 1 99 ? -4.124 14.327 -11.645 1.00 78.56 99 LEU A O 1
ATOM 707 N N . PHE A 1 100 ? -3.172 12.588 -10.589 1.00 75.44 100 PHE A N 1
ATOM 708 C CA . PHE A 1 100 ? -1.909 13.242 -10.248 1.00 75.44 100 PHE A CA 1
ATOM 709 C C . PHE A 1 100 ? -0.736 12.770 -11.110 1.00 75.44 100 PHE A C 1
ATOM 711 O O . PHE A 1 100 ? 0.341 13.362 -11.059 1.00 75.44 100 PHE A O 1
ATOM 718 N N . THR A 1 101 ? -0.922 11.709 -11.892 1.00 77.81 101 THR A N 1
ATOM 719 C CA . THR A 1 101 ? 0.099 11.130 -12.761 1.00 77.81 101 THR A CA 1
ATOM 720 C C . THR A 1 101 ? -0.411 11.065 -14.194 1.00 77.81 101 THR A C 1
ATOM 722 O O . THR A 1 101 ? -1.596 10.880 -14.432 1.00 77.81 101 THR A O 1
ATOM 725 N N . ALA A 1 102 ? 0.482 11.153 -15.180 1.00 76.56 102 ALA A N 1
ATOM 726 C CA . ALA A 1 102 ? 0.126 10.989 -16.594 1.00 76.56 102 ALA A CA 1
ATOM 727 C C . ALA A 1 102 ? -0.163 9.517 -16.981 1.00 76.56 102 ALA A C 1
ATOM 729 O O . ALA A 1 102 ? 0.029 9.117 -18.127 1.00 76.56 102 ALA A O 1
ATOM 730 N N . MET A 1 103 ? -0.559 8.676 -16.019 1.00 75.88 103 MET A N 1
ATOM 731 C CA . MET A 1 103 ? -0.777 7.249 -16.239 1.00 75.88 103 MET A CA 1
ATOM 732 C C . MET A 1 103 ? -2.100 7.004 -16.964 1.00 75.88 103 MET A C 1
ATOM 734 O O . MET A 1 103 ? -3.112 7.645 -16.689 1.00 75.88 103 MET A O 1
ATOM 738 N N . ASN A 1 104 ? -2.104 6.026 -17.869 1.00 79.12 104 ASN A N 1
ATOM 739 C CA . ASN A 1 104 ? -3.297 5.625 -18.610 1.00 79.12 104 ASN A CA 1
ATOM 740 C C . ASN A 1 104 ? -4.418 5.190 -17.644 1.00 79.12 104 ASN A C 1
ATOM 742 O O . ASN A 1 104 ? -4.177 4.406 -16.727 1.00 79.12 104 ASN A O 1
ATOM 746 N N . GLY A 1 105 ? -5.656 5.639 -17.877 1.00 77.06 105 GLY A N 1
ATOM 747 C CA . GLY A 1 105 ? -6.820 5.283 -17.053 1.00 77.06 105 GLY A CA 1
ATOM 748 C C . GLY A 1 105 ? -7.078 3.774 -16.943 1.00 77.06 105 GLY A C 1
ATOM 749 O O . GLY A 1 105 ? -7.595 3.311 -15.930 1.00 77.06 105 GLY A O 1
ATOM 750 N N . SER A 1 106 ? -6.628 2.981 -17.919 1.00 82.88 106 SER A N 1
ATOM 751 C CA . SER A 1 106 ? -6.689 1.510 -17.877 1.00 82.88 106 SER A CA 1
ATOM 752 C C . SER A 1 106 ? -5.903 0.920 -16.698 1.00 82.88 106 SER A C 1
ATOM 754 O O . SER A 1 106 ? -6.247 -0.144 -16.189 1.00 82.88 106 SER A O 1
ATOM 756 N N . PHE A 1 107 ? -4.888 1.636 -16.204 1.00 81.44 107 PHE A N 1
ATOM 757 C CA . PHE A 1 107 ? -4.089 1.247 -15.041 1.00 81.44 107 PHE A CA 1
ATOM 758 C C . PHE A 1 107 ? -4.934 1.106 -13.765 1.00 81.44 107 PHE A C 1
ATOM 760 O O . PHE A 1 107 ? -4.665 0.251 -12.919 1.00 81.44 107 PHE A O 1
ATOM 767 N N . VAL A 1 108 ? -6.012 1.889 -13.652 1.00 86.19 108 VAL A N 1
ATOM 768 C CA . VAL A 1 108 ? -6.965 1.840 -12.530 1.00 86.19 108 VAL A CA 1
ATOM 769 C C . VAL A 1 108 ? -7.606 0.461 -12.412 1.00 86.19 108 VAL A C 1
ATOM 771 O O . VAL A 1 108 ? -7.783 -0.039 -11.303 1.00 86.19 108 VAL A O 1
ATOM 774 N N . LEU A 1 109 ? -7.899 -0.187 -13.544 1.00 87.62 109 LEU A N 1
ATOM 775 C CA . LEU A 1 109 ? -8.557 -1.495 -13.576 1.00 87.62 109 LEU A CA 1
ATOM 776 C C . LEU A 1 109 ? -7.694 -2.602 -12.964 1.00 87.62 109 LEU A C 1
ATOM 778 O O . LEU A 1 109 ? -8.234 -3.570 -12.439 1.00 87.62 109 LEU A O 1
ATOM 782 N N . ILE A 1 110 ? -6.370 -2.448 -12.995 1.00 87.12 110 ILE A N 1
ATOM 783 C CA . ILE A 1 110 ? -5.433 -3.410 -12.408 1.00 87.12 110 ILE A CA 1
ATOM 784 C C . ILE A 1 110 ? -5.126 -3.031 -10.959 1.00 87.12 110 ILE A C 1
ATOM 786 O O . ILE A 1 110 ? -5.179 -3.869 -10.058 1.00 87.12 110 ILE A O 1
ATOM 790 N N . VAL A 1 111 ? -4.817 -1.760 -10.708 1.00 88.62 111 VAL A N 1
ATOM 791 C CA . VAL A 1 111 ? -4.261 -1.351 -9.416 1.00 88.62 111 VAL A CA 1
ATOM 792 C C . VAL A 1 111 ? -5.330 -1.154 -8.343 1.00 88.62 111 VAL A C 1
ATOM 794 O O . VAL A 1 111 ? -5.072 -1.465 -7.181 1.00 88.62 111 VAL A O 1
ATOM 797 N N . CYS A 1 112 ? -6.549 -0.724 -8.684 1.00 91.06 112 CYS A N 1
ATOM 798 C CA . CYS A 1 112 ? -7.610 -0.570 -7.684 1.00 91.06 112 CYS A CA 1
ATOM 799 C C . CYS A 1 112 ? -8.019 -1.894 -7.018 1.00 91.06 112 CYS A C 1
ATOM 801 O O . CYS A 1 112 ? -8.123 -1.897 -5.790 1.00 91.06 112 CYS A O 1
ATOM 803 N N . PRO A 1 113 ? -8.206 -3.021 -7.738 1.00 93.44 113 PRO A N 1
ATOM 804 C CA . PRO A 1 113 ? -8.440 -4.319 -7.101 1.00 93.44 113 PRO A CA 1
ATOM 805 C C . PRO A 1 113 ? -7.293 -4.756 -6.183 1.00 93.44 113 PRO A C 1
ATOM 807 O O . PRO A 1 113 ? -7.540 -5.226 -5.071 1.00 93.44 113 PRO A O 1
ATOM 810 N N . ILE A 1 114 ? -6.039 -4.547 -6.605 1.00 92.06 114 ILE A N 1
ATOM 811 C CA . ILE A 1 114 ? -4.853 -4.863 -5.792 1.00 92.06 114 ILE A CA 1
ATOM 812 C C . ILE A 1 114 ? -4.846 -4.021 -4.512 1.00 92.06 114 ILE A C 1
ATOM 814 O O . ILE A 1 114 ? -4.680 -4.555 -3.415 1.00 92.06 114 ILE A O 1
ATOM 818 N N . ALA A 1 115 ? -5.087 -2.716 -4.627 1.00 92.06 115 ALA A N 1
ATOM 819 C CA . ALA A 1 115 ? -5.158 -1.810 -3.489 1.00 92.06 115 ALA A CA 1
ATOM 820 C C . ALA A 1 115 ? -6.332 -2.127 -2.551 1.00 92.06 115 ALA A C 1
ATOM 822 O O . ALA A 1 115 ? -6.186 -2.048 -1.330 1.00 92.06 115 ALA A O 1
ATOM 823 N N . ALA A 1 116 ? -7.481 -2.535 -3.095 1.00 93.44 116 ALA A N 1
ATOM 824 C CA . ALA A 1 116 ? -8.617 -3.006 -2.310 1.00 93.44 116 ALA A CA 1
ATOM 825 C C . ALA A 1 116 ? -8.245 -4.251 -1.493 1.00 93.44 116 ALA A C 1
ATOM 827 O O . ALA A 1 116 ? -8.519 -4.308 -0.292 1.00 93.44 116 ALA A O 1
ATOM 828 N N . GLY A 1 117 ? -7.562 -5.213 -2.122 1.00 93.94 117 GLY A N 1
ATOM 829 C CA . GLY A 1 117 ? -7.027 -6.402 -1.463 1.00 93.94 117 GLY A CA 1
ATOM 830 C C . GLY A 1 117 ? -6.020 -6.056 -0.366 1.00 93.94 117 GLY A C 1
ATOM 831 O O . GLY A 1 117 ? -6.169 -6.506 0.770 1.00 93.94 117 GLY A O 1
ATOM 832 N N . LEU A 1 118 ? -5.041 -5.197 -0.659 1.00 92.25 118 LEU A N 1
ATOM 833 C CA . LEU A 1 118 ? -4.044 -4.741 0.315 1.00 92.25 118 LEU A CA 1
ATOM 834 C C . LEU A 1 118 ? -4.690 -4.039 1.514 1.00 92.25 118 LEU A C 1
ATOM 836 O O . LEU A 1 118 ? -4.319 -4.311 2.659 1.00 92.25 118 LEU A O 1
ATOM 840 N N . ALA A 1 119 ? -5.681 -3.178 1.279 1.00 93.00 119 ALA A N 1
ATOM 841 C CA . ALA A 1 119 ? -6.432 -2.514 2.339 1.00 93.00 119 ALA A CA 1
ATOM 842 C C . ALA A 1 119 ? -7.221 -3.514 3.194 1.00 93.00 119 ALA A C 1
ATOM 844 O O . ALA A 1 119 ? -7.164 -3.456 4.427 1.00 93.00 119 ALA A O 1
ATOM 845 N N . ALA A 1 120 ? -7.916 -4.455 2.550 1.00 93.88 120 ALA A N 1
ATOM 846 C CA . ALA A 1 120 ? -8.672 -5.505 3.220 1.00 93.88 120 ALA A CA 1
ATOM 847 C C . ALA A 1 120 ? -7.766 -6.366 4.110 1.00 93.88 120 ALA A C 1
ATOM 849 O O . ALA A 1 120 ? -8.075 -6.566 5.285 1.00 93.88 120 ALA A O 1
ATOM 850 N N . VAL A 1 121 ? -6.623 -6.815 3.584 1.00 93.62 121 VAL A N 1
ATOM 851 C CA . VAL A 1 121 ? -5.639 -7.624 4.317 1.00 93.62 121 VAL A CA 1
ATOM 852 C C . VAL A 1 121 ? -5.045 -6.835 5.479 1.00 93.62 121 VAL A C 1
ATOM 854 O O . VAL A 1 121 ? -5.036 -7.332 6.604 1.00 93.62 121 VAL A O 1
ATOM 857 N N . SER A 1 122 ? -4.617 -5.591 5.246 1.00 91.50 122 SER A N 1
ATOM 858 C CA . SER A 1 122 ? -4.048 -4.727 6.291 1.00 91.50 122 SER A CA 1
ATOM 859 C C . SER A 1 122 ? -5.008 -4.581 7.473 1.00 91.50 122 SER A C 1
ATOM 861 O O . SER A 1 122 ? -4.625 -4.765 8.631 1.00 91.50 122 SER A O 1
ATOM 863 N N . VAL A 1 123 ? -6.285 -4.310 7.186 1.00 91.62 123 VAL A N 1
ATOM 864 C CA . VAL A 1 123 ? -7.313 -4.142 8.218 1.00 91.62 123 VAL A CA 1
ATOM 865 C C . VAL A 1 123 ? -7.700 -5.470 8.859 1.00 91.62 123 VAL A C 1
ATOM 867 O O . VAL A 1 123 ? -7.855 -5.516 10.077 1.00 91.62 123 VAL A O 1
ATOM 870 N N . ALA A 1 124 ? -7.802 -6.560 8.100 1.00 92.81 124 ALA A N 1
ATOM 871 C CA . ALA A 1 124 ? -8.096 -7.884 8.643 1.00 92.81 124 ALA A CA 1
ATOM 872 C C . ALA A 1 124 ? -7.006 -8.357 9.620 1.00 92.81 124 ALA A C 1
ATOM 874 O O . ALA A 1 124 ? -7.322 -8.844 10.708 1.00 92.81 124 ALA A O 1
ATOM 875 N N . VAL A 1 125 ? -5.729 -8.155 9.277 1.00 92.75 125 VAL A N 1
ATOM 876 C CA . VAL A 1 125 ? -4.586 -8.473 10.147 1.00 92.75 125 VAL A CA 1
ATOM 877 C C . VAL A 1 125 ? -4.614 -7.612 11.409 1.00 92.75 125 VAL A C 1
ATOM 879 O O . VAL A 1 125 ? -4.550 -8.151 12.516 1.00 92.75 125 VAL A O 1
ATOM 882 N N . ALA A 1 126 ? -4.785 -6.294 11.266 1.00 90.69 126 ALA A N 1
ATOM 883 C CA . ALA A 1 126 ? -4.861 -5.380 12.405 1.00 90.69 126 ALA A CA 1
ATOM 884 C C . ALA A 1 126 ? -6.037 -5.717 13.338 1.00 90.69 126 ALA A C 1
ATOM 886 O O . ALA A 1 126 ? -5.884 -5.755 14.561 1.00 90.69 126 ALA A O 1
ATOM 887 N N . LYS A 1 127 ? -7.203 -6.031 12.767 1.00 92.00 127 LYS A N 1
ATOM 888 C CA . LYS A 1 127 ? -8.401 -6.455 13.497 1.00 92.00 127 LYS A CA 1
ATOM 889 C C . LYS A 1 127 ? -8.176 -7.764 14.245 1.00 92.00 127 LYS A C 1
ATOM 891 O O . LYS A 1 127 ? -8.504 -7.844 15.426 1.00 92.00 127 LYS A O 1
ATOM 896 N N . ARG A 1 128 ? -7.559 -8.765 13.610 1.00 91.69 128 ARG A N 1
ATOM 897 C CA . ARG A 1 128 ? -7.221 -10.042 14.257 1.00 91.69 128 ARG A CA 1
ATOM 898 C C . ARG A 1 128 ? -6.259 -9.850 15.431 1.00 91.69 128 ARG A C 1
ATOM 900 O O . ARG A 1 128 ? -6.473 -10.445 16.484 1.00 91.69 128 ARG A O 1
ATOM 907 N N . ALA A 1 129 ? -5.237 -9.010 15.272 1.00 90.81 129 ALA A N 1
ATOM 908 C CA . ALA A 1 129 ? -4.297 -8.688 16.344 1.00 90.81 129 ALA A CA 1
ATOM 909 C C . ALA A 1 129 ? -4.992 -7.976 17.519 1.00 90.81 129 ALA A C 1
ATOM 911 O O . ALA A 1 129 ? -4.789 -8.347 18.673 1.00 90.81 129 ALA A O 1
ATOM 912 N N . ALA A 1 130 ? -5.872 -7.012 17.229 1.00 89.44 130 ALA A N 1
ATOM 913 C CA . ALA A 1 130 ? -6.631 -6.292 18.249 1.00 89.44 130 ALA A CA 1
ATOM 914 C C . ALA A 1 130 ? -7.596 -7.203 19.030 1.00 89.44 130 ALA A C 1
ATOM 916 O O . ALA A 1 130 ? -7.743 -7.043 20.239 1.00 89.44 130 ALA A O 1
ATOM 917 N N . LEU A 1 131 ? -8.241 -8.164 18.359 1.00 89.44 131 LEU A N 1
ATOM 918 C CA . LEU A 1 131 ? -9.117 -9.139 19.013 1.00 89.44 131 LEU A CA 1
ATOM 919 C C . LEU A 1 131 ? -8.333 -10.087 19.928 1.00 89.44 131 LEU A C 1
ATOM 921 O O . LEU A 1 131 ? -8.753 -10.307 21.059 1.00 89.44 131 LEU A O 1
ATOM 925 N N . ARG A 1 132 ? -7.171 -10.587 19.485 1.00 88.50 132 ARG A N 1
ATOM 926 C CA . ARG A 1 132 ? -6.293 -11.426 20.323 1.00 88.50 132 ARG A CA 1
ATOM 927 C C . ARG A 1 132 ? -5.850 -10.703 21.593 1.00 88.50 132 ARG A C 1
ATOM 929 O O . ARG A 1 132 ? -6.023 -11.233 22.682 1.00 88.50 132 ARG A O 1
ATOM 936 N N . ALA A 1 133 ? -5.404 -9.453 21.465 1.00 87.56 133 ALA A N 1
ATOM 937 C CA . ALA A 1 133 ? -4.973 -8.647 22.607 1.00 87.56 133 ALA A CA 1
ATOM 938 C C . ALA A 1 133 ? -6.090 -8.375 23.637 1.00 87.56 133 ALA A C 1
ATOM 940 O O . ALA A 1 133 ? -5.792 -8.110 24.798 1.00 87.56 133 ALA A O 1
ATOM 941 N N . ARG A 1 134 ? -7.369 -8.431 23.233 1.00 85.19 134 ARG A N 1
ATOM 942 C CA . ARG A 1 134 ? -8.514 -8.330 24.156 1.00 85.19 134 ARG A CA 1
ATOM 943 C C . ARG A 1 134 ? -8.818 -9.643 24.882 1.00 85.19 134 ARG A C 1
ATOM 945 O O . ARG A 1 134 ? -9.353 -9.591 25.981 1.00 85.19 134 ARG A O 1
ATOM 952 N N . ILE A 1 135 ? -8.522 -10.787 24.263 1.00 83.88 135 ILE A N 1
ATOM 953 C CA . ILE A 1 135 ? -8.842 -12.120 24.794 1.00 83.88 135 ILE A CA 1
ATOM 954 C C . ILE A 1 135 ? -7.738 -12.622 25.736 1.00 83.88 135 ILE A C 1
ATOM 956 O O . ILE A 1 135 ? -8.056 -13.168 26.786 1.00 83.88 135 ILE A O 1
ATOM 960 N N . ASP A 1 136 ? -6.460 -12.403 25.411 1.00 83.19 136 ASP A N 1
ATOM 961 C CA . ASP A 1 136 ? -5.316 -12.903 26.198 1.00 83.19 136 ASP A CA 1
ATOM 962 C C . ASP A 1 136 ? -5.356 -12.574 27.710 1.00 83.19 136 ASP A C 1
ATOM 964 O O . ASP A 1 136 ? -4.985 -13.440 28.504 1.00 83.19 136 ASP A O 1
ATOM 968 N N . PRO A 1 137 ? -5.817 -11.389 28.163 1.00 78.25 137 PRO A N 1
ATOM 969 C CA . PRO A 1 137 ? -5.938 -11.092 29.592 1.00 78.25 137 PRO A CA 1
ATOM 970 C C . PRO A 1 137 ? -7.009 -11.923 30.310 1.00 78.25 137 PRO A C 1
ATOM 972 O O . PRO A 1 137 ? -6.916 -12.097 31.517 1.00 78.25 137 PRO A O 1
ATOM 975 N N . LEU A 1 138 ? -8.018 -12.425 29.590 1.00 76.00 138 LEU A N 1
ATOM 976 C CA . LEU A 1 138 ? -9.114 -13.231 30.148 1.00 76.00 138 LEU A CA 1
ATOM 977 C C . LEU A 1 138 ? -8.748 -14.717 30.277 1.00 76.00 138 LEU A C 1
ATOM 979 O O . LEU A 1 138 ? -9.474 -15.471 30.916 1.00 76.00 138 LEU A O 1
ATOM 983 N N . LEU A 1 139 ? -7.651 -15.141 29.643 1.00 73.88 139 LEU A N 1
ATOM 984 C CA . LEU A 1 139 ? -7.177 -16.528 29.627 1.00 73.88 139 LEU A CA 1
ATOM 985 C C . LEU A 1 139 ? -6.006 -16.779 30.589 1.00 73.88 139 LEU A C 1
ATOM 987 O O . LEU A 1 139 ? -5.547 -17.916 30.691 1.00 73.88 139 LEU A O 1
ATOM 991 N N . ARG A 1 140 ? -5.497 -15.743 31.271 1.00 67.06 140 ARG A N 1
ATOM 992 C CA . ARG A 1 140 ? -4.493 -15.902 32.331 1.00 67.06 140 ARG A CA 1
ATOM 993 C C . ARG A 1 140 ? -5.220 -16.099 33.672 1.00 67.06 140 ARG A C 1
ATOM 995 O O . ARG A 1 140 ? -5.930 -15.173 34.060 1.00 67.06 140 ARG A O 1
ATOM 1002 N N . PRO A 1 141 ? -5.103 -17.279 34.312 1.00 68.12 141 PRO A N 1
ATOM 1003 C CA . PRO A 1 141 ? -5.717 -17.560 35.611 1.00 68.12 141 PRO A CA 1
ATOM 1004 C C . PRO A 1 141 ? -5.110 -16.720 36.739 1.00 68.12 141 PRO A C 1
ATOM 1006 O O . PRO A 1 141 ? -3.936 -16.296 36.602 1.00 68.12 141 PRO A O 1
#

Radius of gyration: 17.7 Å; Cα contacts (8 Å, |Δi|>4): 145; chains: 1; bounding box: 32×31×62 Å

Sequence (141 aa):
MGTMLRRLRGTLGIAATWSLAFAGLFVGAFVLTRVFDPDSIDQGEGLARVAAIGAALGLAAGAAFATLLAVADRQKTIAELSVGRSALWGALGTATLPLFTAMNGSFVLIVCPIAAGLAAVSVAVAKRAALRARIDPLLRP

Foldseek 3Di:
DDPVVVLVVVLQVQLQVQLQVQLVVQLVVQVVCCVPPVVPDDDPDDNVVSSNVSSVLRNQLSNQLSVCCCVVVVPDDLLRDDLQVQLVSQLVSNLCVVVVDVDDNVVSVVVSNVSSVSSSVVSVVSNVVVVCVVCVVVPDD

Secondary structure (DSSP, 8-state):
--HHHHHHHHHHHHHHHHHHHHHHHHHHHHHHHHHH-GGGS-TT--HHHHHHHHHHHHHHHHHHHHHHHHHHTTT--GGG--HHHHHHHHHHHHHTHHHHS---TTHHHHHHHHHHHHHHHHHHHHHHHHHHHHHGGGS--

Nearest PDB structures (foldseek):
  7dih-assembly2_B  TM=2.887E-01  e=2.818E+00  Aquifex aeolicus VF5
  6m20-assembly3_C  TM=2.353E-01  e=1.714E+00  Plasmodium falciparum

pLDDT: mean 88.39, std 6.54, range [55.97, 96.81]